Protein AF-A0A920KPZ8-F1 (afdb_monomer_lite)

Structure (mmCIF, N/CA/C/O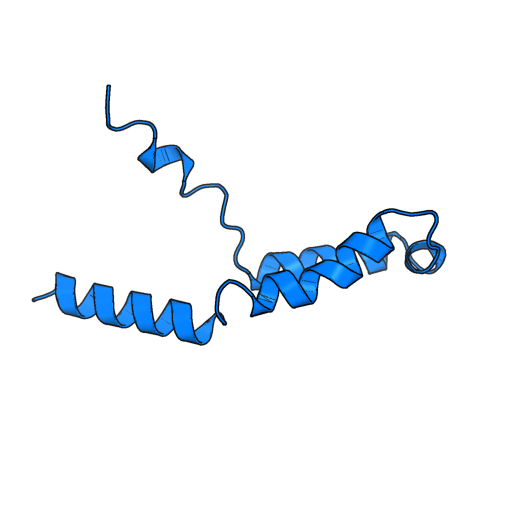 backbone):
data_AF-A0A920KPZ8-F1
#
_entry.id   AF-A0A920KPZ8-F1
#
loop_
_atom_site.group_PDB
_atom_site.id
_atom_site.type_symbol
_atom_site.label_atom_id
_atom_site.label_alt_id
_atom_site.label_comp_id
_atom_site.label_asym_id
_atom_site.label_entity_id
_atom_site.label_seq_id
_atom_site.pdbx_PDB_ins_code
_atom_site.Cartn_x
_atom_site.Cartn_y
_atom_site.Cartn_z
_atom_site.occupancy
_atom_site.B_iso_or_equiv
_atom_site.auth_seq_id
_atom_site.auth_comp_id
_atom_site.auth_asym_id
_atom_site.auth_atom_id
_atom_site.pdbx_PDB_model_num
ATOM 1 N N . MET A 1 1 ? -32.274 19.158 -2.402 1.00 35.81 1 MET A N 1
ATOM 2 C CA . MET A 1 1 ? -30.975 18.753 -2.991 1.00 35.81 1 MET A CA 1
ATOM 3 C C . MET A 1 1 ? -30.004 18.283 -1.894 1.00 35.81 1 MET A C 1
ATOM 5 O O . MET A 1 1 ? -29.082 19.012 -1.577 1.00 35.81 1 MET A O 1
ATOM 9 N N . SER A 1 2 ? -30.201 17.110 -1.264 1.00 36.44 2 SER A N 1
ATOM 10 C CA . SER A 1 2 ? -29.291 16.662 -0.173 1.00 36.44 2 SER A CA 1
ATOM 11 C C . SER A 1 2 ? -29.042 15.143 -0.081 1.00 36.44 2 SER A C 1
ATOM 13 O O . SER A 1 2 ? -28.362 14.673 0.821 1.00 36.44 2 SER A O 1
ATOM 15 N N . VAL A 1 3 ? -29.547 14.340 -1.029 1.00 42.44 3 VAL A N 1
ATOM 16 C CA . VAL A 1 3 ? -29.459 12.860 -0.957 1.00 42.44 3 VAL A CA 1
ATOM 17 C C . VAL A 1 3 ? -28.494 12.262 -2.002 1.00 42.44 3 VAL A C 1
ATOM 19 O O . VAL A 1 3 ? -28.112 11.099 -1.913 1.00 42.44 3 VAL A O 1
ATOM 22 N N . ALA A 1 4 ? -28.029 13.049 -2.981 1.00 36.69 4 ALA A N 1
ATOM 23 C CA . ALA A 1 4 ? -27.195 12.549 -4.083 1.00 36.69 4 ALA A CA 1
ATOM 24 C C . ALA A 1 4 ? -25.711 12.343 -3.707 1.00 36.69 4 ALA A C 1
ATOM 26 O O . ALA A 1 4 ? -25.067 11.435 -4.230 1.00 36.69 4 ALA A O 1
ATOM 27 N N . ILE A 1 5 ? -25.180 13.118 -2.753 1.00 42.94 5 ILE A N 1
ATOM 28 C CA . ILE A 1 5 ? -23.756 13.074 -2.363 1.00 42.94 5 ILE A CA 1
ATOM 29 C C . ILE A 1 5 ? -23.408 11.753 -1.647 1.00 42.94 5 ILE A C 1
ATOM 31 O O . ILE A 1 5 ? -22.364 11.153 -1.900 1.00 42.94 5 ILE A O 1
ATOM 35 N N . TRP A 1 6 ? -24.329 11.209 -0.845 1.00 37.44 6 TRP A N 1
ATOM 36 C CA . TRP A 1 6 ? -24.125 9.955 -0.102 1.00 37.44 6 TRP A CA 1
ATOM 37 C C . TRP A 1 6 ? -24.163 8.682 -0.964 1.00 37.44 6 TRP A C 1
ATOM 39 O O . TRP A 1 6 ? -23.698 7.622 -0.540 1.00 37.44 6 TRP A O 1
ATOM 49 N N . ARG A 1 7 ? -24.698 8.763 -2.188 1.00 33.75 7 ARG A N 1
ATOM 50 C CA . ARG A 1 7 ? -24.750 7.633 -3.130 1.00 33.75 7 ARG A CA 1
ATOM 51 C C . ARG A 1 7 ? -23.454 7.502 -3.947 1.00 33.75 7 ARG A C 1
ATOM 53 O O . ARG A 1 7 ? -23.165 6.415 -4.443 1.00 33.75 7 ARG A O 1
ATOM 60 N N . GLN A 1 8 ? -22.658 8.574 -4.016 1.00 31.78 8 GLN A N 1
ATOM 61 C CA . GLN A 1 8 ? -21.381 8.633 -4.736 1.00 31.78 8 GLN A CA 1
ATOM 62 C C . GLN A 1 8 ? -20.198 8.123 -3.887 1.00 31.78 8 GLN A C 1
ATOM 64 O O . GLN A 1 8 ? -19.300 7.470 -4.413 1.00 31.78 8 GLN A O 1
ATOM 69 N N . GLY A 1 9 ? -20.230 8.326 -2.562 1.00 38.91 9 GLY A N 1
ATOM 70 C CA . GLY A 1 9 ? -19.157 7.910 -1.643 1.00 38.91 9 GLY A CA 1
ATOM 71 C 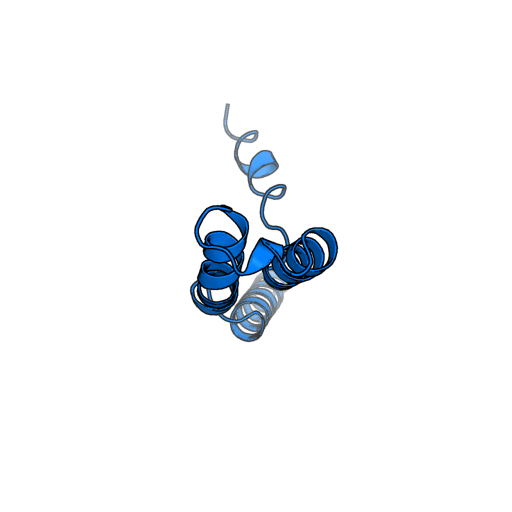C . GLY A 1 9 ? -19.003 6.395 -1.449 1.00 38.91 9 GLY A C 1
ATOM 72 O O . GLY A 1 9 ? -17.920 5.928 -1.116 1.00 38.91 9 GLY A O 1
ATOM 73 N N . ARG A 1 10 ? -20.047 5.596 -1.725 1.00 42.28 10 ARG A N 1
ATOM 74 C CA . ARG A 1 10 ? -19.982 4.122 -1.629 1.00 42.28 10 ARG A CA 1
ATOM 75 C C . ARG A 1 10 ? -19.315 3.434 -2.825 1.00 42.28 10 ARG A C 1
ATOM 77 O O . ARG A 1 10 ? -19.150 2.219 -2.790 1.00 42.28 10 ARG A O 1
ATOM 84 N N . ARG A 1 11 ? -18.949 4.172 -3.881 1.00 40.19 11 ARG A N 1
ATOM 85 C CA . ARG A 1 11 ? -18.425 3.581 -5.125 1.00 40.19 11 ARG A CA 1
ATOM 86 C C . ARG A 1 11 ? -16.893 3.598 -5.240 1.00 40.19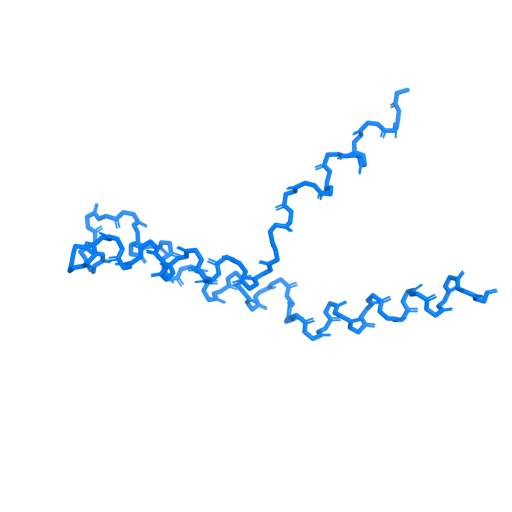 11 ARG A C 1
ATOM 88 O O . ARG A 1 11 ? -16.360 2.847 -6.045 1.00 40.19 11 ARG A O 1
ATOM 95 N N . ASN A 1 12 ? -16.185 4.381 -4.418 1.00 40.41 12 ASN A N 1
ATOM 96 C CA . ASN A 1 12 ? -14.745 4.625 -4.615 1.00 40.41 12 ASN A CA 1
ATOM 97 C C . ASN A 1 12 ? -13.818 3.954 -3.587 1.00 40.41 12 ASN A C 1
ATOM 99 O O . ASN A 1 12 ? -12.596 4.044 -3.706 1.00 40.41 12 ASN A O 1
ATOM 103 N N . SER A 1 13 ? -14.354 3.242 -2.597 1.00 50.56 13 SER A N 1
ATOM 104 C CA . SER A 1 13 ? -13.540 2.480 -1.651 1.00 50.56 13 SER A CA 1
ATOM 105 C C . SER A 1 13 ? -13.322 1.062 -2.177 1.00 50.56 13 SER A C 1
ATOM 107 O O . SER A 1 13 ? -13.946 0.111 -1.700 1.00 50.56 13 SER A O 1
ATOM 109 N N . LEU A 1 14 ? -12.443 0.897 -3.173 1.00 55.22 14 LEU A N 1
ATOM 110 C CA . LEU A 1 14 ? -11.858 -0.426 -3.389 1.00 55.22 14 LEU A CA 1
ATOM 111 C C . LEU A 1 14 ? -11.279 -0.887 -2.040 1.00 55.22 14 LEU A C 1
ATOM 113 O O . LEU A 1 14 ? -10.585 -0.087 -1.400 1.00 55.22 14 LEU A O 1
ATOM 117 N N . PRO A 1 15 ? -11.574 -2.120 -1.585 1.00 61.53 15 PRO A N 1
ATOM 118 C CA . PRO A 1 15 ? -11.053 -2.629 -0.321 1.00 61.53 15 PRO A CA 1
ATOM 119 C C . PRO A 1 15 ? -9.544 -2.383 -0.255 1.00 61.53 15 PRO A C 1
ATOM 121 O O . PRO A 1 15 ? -8.873 -2.584 -1.264 1.00 61.53 15 PRO A O 1
ATOM 124 N N . LEU A 1 16 ? -8.983 -1.977 0.890 1.00 64.12 16 LEU A N 1
ATOM 125 C CA . LEU A 1 16 ? -7.539 -1.680 1.018 1.00 64.12 16 LEU A CA 1
ATOM 126 C C . LEU A 1 16 ? -6.663 -2.815 0.454 1.00 64.12 16 LEU A C 1
ATOM 128 O O . LEU A 1 16 ? -5.692 -2.585 -0.261 1.00 64.12 16 LEU A O 1
ATOM 132 N N . ARG A 1 17 ? -7.102 -4.063 0.656 1.00 62.38 17 ARG A N 1
ATOM 133 C CA . ARG A 1 17 ? -6.484 -5.269 0.089 1.00 62.38 17 ARG A CA 1
ATOM 134 C C . ARG A 1 17 ? -6.421 -5.270 -1.445 1.00 62.38 17 ARG A C 1
ATOM 136 O O . ARG A 1 17 ? -5.483 -5.819 -2.011 1.00 62.38 17 ARG A O 1
ATOM 143 N N . GLN A 1 18 ? -7.414 -4.694 -2.113 1.00 71.94 18 GLN A N 1
ATOM 144 C CA . GLN A 1 18 ? -7.482 -4.609 -3.568 1.00 71.94 18 GLN A CA 1
ATOM 145 C C . GLN A 1 18 ? -6.446 -3.633 -4.131 1.00 71.94 18 GLN A C 1
ATOM 147 O O . GLN A 1 18 ? -5.926 -3.878 -5.209 1.00 71.94 18 GLN A O 1
ATOM 152 N N . ARG A 1 19 ? -6.078 -2.577 -3.393 1.00 71.06 19 ARG A N 1
ATOM 153 C CA . ARG A 1 19 ? -5.043 -1.622 -3.826 1.00 71.06 19 ARG A CA 1
ATOM 154 C C . ARG A 1 19 ? -3.673 -2.292 -3.918 1.00 71.06 19 ARG A C 1
ATOM 156 O O . ARG A 1 19 ? -3.066 -2.287 -4.981 1.00 71.06 19 ARG A O 1
ATOM 163 N N . CYS A 1 20 ? -3.253 -2.964 -2.845 1.00 76.44 20 CYS A N 1
ATOM 164 C CA . CYS A 1 20 ? -2.000 -3.720 -2.822 1.00 76.44 20 CYS A CA 1
ATOM 165 C C . CYS A 1 20 ? -1.974 -4.849 -3.877 1.00 76.44 20 CYS A C 1
ATOM 167 O O . CYS A 1 20 ? -0.952 -5.073 -4.522 1.00 76.44 20 CYS A O 1
ATOM 169 N N . LYS A 1 21 ? -3.104 -5.538 -4.099 1.00 81.62 21 LYS A N 1
ATOM 170 C CA . LYS A 1 21 ? -3.217 -6.556 -5.158 1.00 81.62 21 LYS A CA 1
ATOM 171 C C . LYS A 1 21 ? -3.061 -5.967 -6.557 1.00 81.62 21 LYS A C 1
ATOM 173 O O . LYS A 1 21 ? -2.286 -6.498 -7.338 1.00 81.62 21 LYS A O 1
ATOM 178 N N . ASN A 1 22 ? -3.735 -4.855 -6.845 1.00 83.50 22 ASN A N 1
ATOM 179 C CA . ASN A 1 22 ? -3.666 -4.208 -8.153 1.00 83.50 22 ASN A CA 1
ATOM 180 C C . ASN A 1 22 ? -2.239 -3.752 -8.489 1.00 83.50 22 ASN A C 1
ATOM 182 O O . ASN A 1 22 ? -1.808 -3.932 -9.622 1.00 83.50 22 ASN A O 1
ATOM 186 N N . SER A 1 23 ? -1.489 -3.215 -7.518 1.00 83.31 23 SER A N 1
ATOM 187 C CA . SER A 1 23 ? -0.086 -2.833 -7.739 1.00 83.31 23 SER A CA 1
ATOM 188 C C . SER A 1 23 ? 0.808 -4.042 -8.038 1.00 83.31 23 SER A C 1
ATOM 190 O O . SER A 1 23 ? 1.656 -3.974 -8.924 1.00 83.31 23 SER A O 1
ATOM 192 N N . LEU A 1 24 ? 0.594 -5.168 -7.348 1.00 85.56 24 LEU A N 1
ATOM 193 C CA . LEU A 1 24 ? 1.321 -6.418 -7.604 1.00 85.56 24 LEU A CA 1
ATOM 194 C C . LEU A 1 24 ? 0.973 -7.031 -8.966 1.00 85.56 24 LEU A C 1
ATOM 196 O O . LEU A 1 24 ? 1.852 -7.528 -9.667 1.00 85.56 24 LEU A O 1
ATOM 200 N N . ASP A 1 25 ? -0.300 -7.004 -9.348 1.00 88.12 25 ASP A N 1
ATOM 201 C CA . ASP A 1 25 ? -0.746 -7.523 -10.641 1.00 88.12 25 ASP A CA 1
ATOM 202 C C . ASP A 1 25 ? -0.241 -6.648 -11.787 1.00 88.12 25 ASP A C 1
ATOM 204 O O . ASP A 1 25 ? 0.200 -7.168 -12.809 1.00 88.12 25 ASP A O 1
ATOM 208 N N . ALA A 1 26 ? -0.193 -5.332 -11.591 1.00 85.38 26 ALA A N 1
ATOM 209 C CA . ALA A 1 26 ? 0.428 -4.436 -12.548 1.00 85.38 26 ALA A CA 1
ATOM 210 C C . ALA A 1 26 ? 1.938 -4.715 -12.683 1.00 85.38 26 ALA A C 1
ATOM 212 O O . ALA A 1 26 ? 2.415 -4.860 -13.804 1.00 85.38 26 ALA A O 1
ATOM 213 N N . MET A 1 27 ? 2.681 -4.925 -11.586 1.00 85.50 27 MET A N 1
ATOM 214 C CA . MET A 1 27 ? 4.087 -5.366 -11.668 1.00 85.50 27 MET A CA 1
ATOM 215 C C . MET A 1 27 ? 4.262 -6.651 -12.490 1.00 85.50 27 MET A C 1
ATOM 217 O O . MET A 1 27 ? 5.193 -6.746 -13.286 1.00 85.50 27 MET A O 1
ATOM 221 N N . ARG A 1 28 ? 3.352 -7.626 -12.360 1.00 86.88 28 ARG A N 1
ATOM 222 C CA . ARG A 1 28 ? 3.401 -8.857 -13.171 1.00 86.88 28 ARG A CA 1
ATOM 223 C C . ARG A 1 28 ? 3.225 -8.595 -14.665 1.00 86.88 28 ARG A C 1
ATOM 225 O O . ARG A 1 28 ? 3.847 -9.288 -15.461 1.00 86.88 28 ARG A O 1
ATOM 232 N N . VAL A 1 29 ? 2.400 -7.619 -15.041 1.00 87.75 29 VAL A N 1
ATOM 233 C CA . VAL A 1 29 ? 2.174 -7.241 -16.446 1.00 87.75 29 VAL A CA 1
ATOM 234 C C . VAL A 1 29 ? 3.378 -6.492 -17.024 1.00 87.75 29 VAL A C 1
ATOM 236 O O . VAL A 1 29 ? 3.768 -6.756 -18.158 1.00 87.75 29 VAL A O 1
ATOM 239 N N . PHE A 1 30 ? 3.988 -5.587 -16.253 1.00 84.75 30 PHE A N 1
ATOM 240 C CA . PHE A 1 30 ? 5.145 -4.799 -16.698 1.00 84.75 30 PHE A CA 1
ATOM 241 C C . PHE A 1 30 ? 6.479 -5.570 -16.630 1.00 84.75 30 PHE A C 1
ATOM 243 O O . PHE A 1 30 ? 7.444 -5.192 -17.297 1.00 84.75 30 PHE A O 1
ATOM 250 N N . GLY A 1 31 ? 6.547 -6.673 -15.876 1.00 84.44 31 GLY A N 1
ATOM 251 C CA . GLY A 1 31 ? 7.730 -7.531 -15.801 1.00 84.44 31 GLY A CA 1
ATOM 252 C C . GLY A 1 31 ? 8.973 -6.765 -15.333 1.00 84.44 31 GLY A C 1
ATOM 253 O O . GLY A 1 31 ? 8.898 -5.925 -14.445 1.00 84.44 31 GLY A O 1
ATOM 254 N N . GLY A 1 32 ? 10.134 -7.015 -15.944 1.00 79.94 32 GLY A N 1
ATOM 255 C CA . GLY A 1 32 ? 11.391 -6.352 -15.562 1.00 79.94 32 GLY A CA 1
ATOM 256 C C . GLY A 1 32 ? 11.375 -4.819 -15.682 1.00 79.94 32 GLY A C 1
ATOM 257 O O . GLY A 1 32 ? 12.107 -4.149 -14.959 1.00 79.94 32 GLY A O 1
ATOM 258 N N . TYR A 1 33 ? 10.502 -4.252 -16.522 1.00 81.75 33 TYR A N 1
ATOM 259 C CA . TYR A 1 33 ? 10.384 -2.800 -16.697 1.00 81.75 33 TYR A CA 1
ATOM 260 C C . TYR A 1 33 ? 9.756 -2.094 -15.494 1.00 81.75 33 TYR A C 1
ATOM 262 O O . TYR A 1 33 ? 9.910 -0.884 -15.352 1.00 81.75 33 TYR A O 1
ATOM 270 N N . SER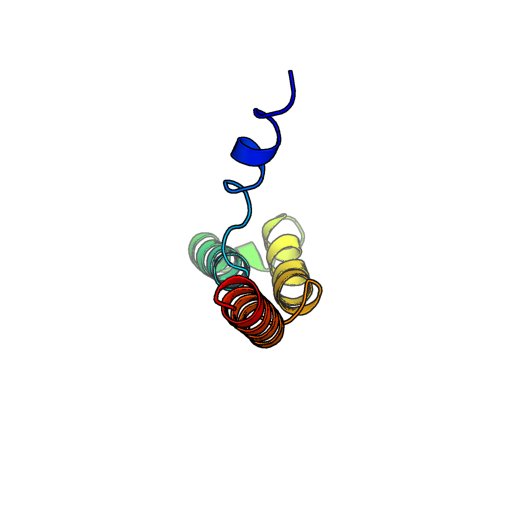 A 1 34 ? 9.096 -2.826 -14.588 1.00 78.31 34 SER A N 1
ATOM 271 C CA . SER A 1 34 ? 8.485 -2.215 -13.406 1.00 78.31 34 SER A CA 1
ATOM 272 C C . SER A 1 34 ? 9.483 -1.708 -12.365 1.00 78.31 34 SER A C 1
ATOM 274 O O . SER A 1 34 ? 9.076 -1.045 -11.417 1.00 78.31 34 SER A O 1
ATOM 276 N N . TYR A 1 35 ? 10.764 -2.050 -12.510 1.00 78.62 35 TYR A N 1
ATOM 277 C CA . TYR A 1 35 ? 11.839 -1.606 -11.619 1.00 78.62 35 TYR A CA 1
ATOM 278 C C . TYR A 1 35 ? 12.560 -0.356 -12.125 1.00 78.62 35 TYR A C 1
ATOM 280 O O . TYR A 1 35 ? 13.340 0.239 -11.383 1.00 78.62 35 TYR A O 1
ATOM 288 N N . SER A 1 36 ? 12.320 0.041 -13.375 1.00 85.88 36 SER A N 1
ATOM 289 C CA . SER A 1 36 ? 12.949 1.227 -13.940 1.00 85.88 36 SER A CA 1
ATOM 290 C C . SER A 1 36 ? 12.245 2.493 -13.436 1.00 85.88 36 SER A C 1
ATOM 292 O O . SER A 1 36 ? 11.019 2.581 -13.529 1.00 85.88 36 SER A O 1
ATOM 294 N N . PRO A 1 37 ? 12.995 3.511 -12.970 1.00 78.06 37 PRO A N 1
ATOM 295 C CA . PRO A 1 37 ? 12.431 4.761 -12.441 1.00 78.06 37 PRO A CA 1
ATOM 296 C C . PRO A 1 37 ? 11.740 5.622 -13.513 1.00 78.06 37 PRO A C 1
ATOM 298 O O . PRO A 1 37 ? 11.087 6.611 -13.197 1.00 78.06 37 PRO A O 1
ATOM 301 N N . GLU A 1 38 ? 11.887 5.251 -14.782 1.00 80.50 38 GLU A N 1
ATOM 302 C CA . GLU A 1 38 ? 11.248 5.879 -15.941 1.00 80.50 38 GLU A CA 1
ATOM 303 C C . GLU A 1 38 ? 9.738 5.599 -16.000 1.00 80.50 38 GLU A C 1
ATOM 305 O O . GLU A 1 38 ? 8.994 6.356 -16.622 1.00 80.50 38 GLU A O 1
ATOM 310 N N . TYR A 1 39 ? 9.273 4.531 -15.343 1.00 78.38 39 TYR A N 1
ATOM 311 C CA . TYR A 1 39 ? 7.872 4.131 -15.348 1.00 78.38 39 TYR A CA 1
ATOM 312 C C . TYR A 1 39 ? 7.191 4.480 -14.027 1.00 78.38 39 TYR A C 1
ATOM 314 O O . TYR A 1 39 ? 7.656 4.137 -12.941 1.00 78.38 39 TYR A O 1
ATOM 322 N N . GLU A 1 40 ? 6.001 5.076 -14.116 1.00 78.38 40 GLU A N 1
ATOM 323 C CA . GLU A 1 40 ? 5.204 5.463 -12.942 1.00 78.38 40 GLU A CA 1
ATOM 324 C C . GLU A 1 40 ? 4.788 4.273 -12.059 1.00 78.38 40 GLU A C 1
ATOM 326 O O . GLU A 1 40 ? 4.384 4.454 -10.910 1.00 78.38 40 GLU A O 1
ATOM 331 N N . ILE A 1 41 ? 4.894 3.048 -12.582 1.00 82.88 41 ILE A N 1
ATOM 332 C CA . ILE A 1 41 ? 4.526 1.819 -11.880 1.00 82.88 41 ILE A CA 1
ATOM 333 C C . ILE A 1 41 ? 5.403 1.546 -10.653 1.00 82.88 41 ILE A C 1
ATOM 335 O O . ILE A 1 41 ? 4.901 1.044 -9.648 1.00 82.88 41 ILE A O 1
ATOM 339 N N . GLU A 1 42 ? 6.680 1.927 -10.698 1.00 84.88 42 GLU A N 1
ATOM 340 C CA . GLU A 1 42 ? 7.608 1.779 -9.574 1.00 84.88 42 GLU A CA 1
ATOM 341 C C . GLU A 1 42 ? 7.153 2.653 -8.396 1.00 84.88 42 GLU A C 1
ATOM 343 O O . GLU A 1 42 ? 7.025 2.174 -7.266 1.00 84.88 42 GLU A O 1
ATOM 348 N N . ARG A 1 43 ? 6.758 3.899 -8.690 1.00 83.56 43 ARG A N 1
ATOM 349 C CA . ARG A 1 43 ? 6.172 4.832 -7.719 1.00 83.56 43 ARG A CA 1
ATOM 350 C C . ARG A 1 43 ? 4.885 4.272 -7.111 1.00 83.56 43 ARG A C 1
ATOM 352 O O . ARG A 1 43 ? 4.750 4.218 -5.892 1.00 83.56 43 ARG A O 1
ATOM 359 N N . PHE A 1 44 ? 3.965 3.776 -7.943 1.00 83.00 44 PHE A N 1
ATOM 360 C CA . PHE A 1 44 ? 2.703 3.200 -7.460 1.00 83.00 44 PHE A CA 1
ATOM 361 C C . PHE A 1 44 ? 2.890 1.937 -6.613 1.00 83.00 44 PHE A C 1
ATOM 363 O O . PHE A 1 44 ? 2.097 1.685 -5.702 1.00 83.00 44 PHE A O 1
ATOM 370 N N . TYR A 1 45 ? 3.917 1.135 -6.891 1.00 83.12 45 TYR A N 1
ATOM 371 C CA . TYR A 1 45 ? 4.256 -0.010 -6.054 1.00 83.12 45 TYR A CA 1
ATOM 372 C C . TYR A 1 45 ? 4.822 0.424 -4.699 1.00 83.12 45 TYR A C 1
ATOM 374 O O . TYR A 1 45 ? 4.480 -0.168 -3.677 1.00 83.12 45 TYR A O 1
ATOM 382 N N . ARG A 1 46 ? 5.627 1.489 -4.673 1.00 82.44 46 ARG A N 1
ATOM 383 C CA . ARG A 1 46 ? 6.216 2.044 -3.450 1.00 82.44 46 ARG A CA 1
ATOM 384 C C . ARG A 1 46 ? 5.177 2.687 -2.525 1.00 82.44 46 ARG A C 1
ATOM 386 O O . ARG A 1 46 ? 5.247 2.513 -1.310 1.00 82.44 46 ARG A O 1
ATOM 393 N N . ASP A 1 47 ? 4.187 3.369 -3.097 1.00 81.69 47 ASP A N 1
ATOM 394 C CA . ASP A 1 47 ? 3.128 4.054 -2.344 1.00 81.69 47 ASP A CA 1
ATOM 395 C C . ASP A 1 47 ? 2.016 3.102 -1.861 1.00 81.69 47 ASP A C 1
ATOM 397 O O . ASP A 1 47 ? 1.308 3.385 -0.891 1.00 81.69 47 ASP A O 1
ATOM 401 N N . ALA A 1 48 ? 1.843 1.944 -2.506 1.00 80.19 48 ALA A N 1
ATOM 402 C CA . ALA A 1 48 ? 0.751 1.022 -2.191 1.00 80.19 48 ALA A CA 1
ATOM 403 C C . ALA A 1 48 ? 0.775 0.457 -0.750 1.00 80.19 48 ALA A C 1
ATOM 405 O O . ALA A 1 48 ? -0.286 0.447 -0.118 1.00 80.19 48 ALA A O 1
ATOM 406 N N . PRO A 1 49 ? 1.918 0.028 -0.175 1.00 73.44 49 PRO A N 1
ATOM 407 C CA . PRO A 1 49 ? 1.992 -0.415 1.218 1.00 73.44 49 PRO A CA 1
ATOM 408 C C . PRO A 1 49 ? 1.623 0.687 2.215 1.00 73.44 49 PRO A C 1
ATOM 410 O O . PRO A 1 49 ? 0.901 0.428 3.179 1.00 73.44 49 PRO A O 1
ATOM 413 N N . LEU A 1 50 ? 2.064 1.922 1.953 1.00 74.75 50 LEU A N 1
ATOM 414 C CA . LEU A 1 50 ? 1.742 3.098 2.764 1.00 74.75 50 LEU A CA 1
ATOM 415 C C . LEU A 1 50 ? 0.236 3.365 2.774 1.00 74.75 50 LEU A C 1
ATOM 417 O O . LEU A 1 50 ? -0.340 3.576 3.836 1.00 74.75 50 LEU A O 1
ATOM 421 N N . LEU A 1 51 ? -0.424 3.259 1.622 1.00 69.19 51 LEU A N 1
ATOM 422 C CA . LEU A 1 51 ? -1.878 3.409 1.511 1.00 69.19 51 LEU A CA 1
ATOM 423 C C . LEU A 1 51 ? -2.650 2.246 2.157 1.00 69.19 51 LEU A C 1
ATOM 425 O O . LEU A 1 51 ? -3.765 2.438 2.637 1.00 69.19 51 LEU A O 1
ATOM 429 N N . CYS A 1 52 ? -2.079 1.039 2.177 1.00 65.38 52 CYS A N 1
ATOM 430 C CA . CYS A 1 52 ? -2.692 -0.131 2.811 1.00 65.38 52 CYS A CA 1
ATOM 431 C C . CYS A 1 52 ? -2.629 -0.078 4.352 1.00 65.38 52 CYS A C 1
ATOM 433 O O . CYS A 1 52 ? -3.477 -0.686 5.005 1.00 65.38 52 CYS A O 1
ATOM 435 N N . ILE A 1 53 ? -1.654 0.632 4.930 1.00 67.19 53 ILE A N 1
ATOM 436 C CA . ILE A 1 53 ? -1.454 0.733 6.387 1.00 67.19 53 ILE A CA 1
ATOM 437 C C . ILE A 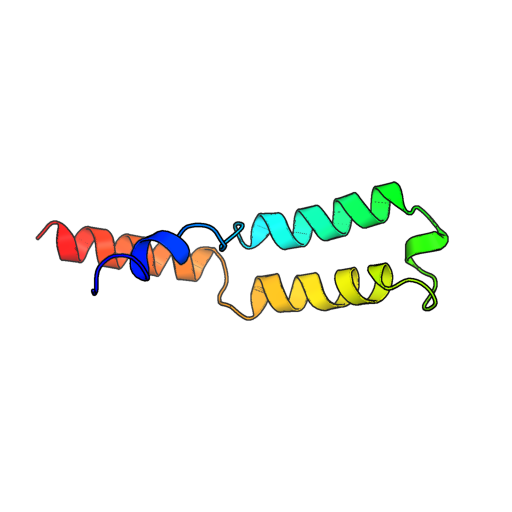1 53 ? -1.947 2.088 6.935 1.00 67.19 53 ILE A C 1
ATOM 439 O O . ILE A 1 53 ? -2.486 2.138 8.040 1.00 67.19 53 ILE A O 1
ATOM 443 N N . GLY A 1 54 ? -1.808 3.171 6.164 1.00 61.06 54 GLY A N 1
ATOM 444 C CA . GLY A 1 54 ? -2.019 4.556 6.605 1.00 61.06 54 GLY A CA 1
ATOM 445 C C . GLY A 1 54 ? -3.470 4.952 6.897 1.00 61.06 54 GLY A C 1
ATOM 446 O O . GLY A 1 54 ? -3.705 5.764 7.782 1.00 61.06 54 GLY A O 1
ATOM 447 N N . GLU A 1 55 ? -4.452 4.335 6.237 1.00 61.19 55 GLU A N 1
ATOM 448 C CA . GLU A 1 55 ? -5.895 4.610 6.432 1.00 61.19 55 GLU A CA 1
ATOM 449 C C . GLU A 1 55 ? -6.534 3.731 7.538 1.00 61.19 55 GLU A C 1
ATOM 451 O O . GLU A 1 55 ? -7.759 3.605 7.653 1.00 61.19 55 GLU A O 1
ATOM 456 N N . GLY A 1 56 ? -5.695 3.084 8.353 1.00 55.53 56 GLY A N 1
ATOM 457 C CA . GLY A 1 56 ? -6.088 2.105 9.362 1.00 55.53 56 GLY A CA 1
ATOM 458 C C . GLY A 1 56 ? -6.111 0.682 8.805 1.00 55.53 56 GLY A C 1
ATOM 459 O O . GLY A 1 56 ? -6.678 0.403 7.748 1.00 55.53 56 GLY A O 1
ATOM 460 N N . THR A 1 57 ? -5.501 -0.253 9.537 1.00 67.88 57 THR A N 1
ATOM 461 C CA . THR A 1 57 ? -5.499 -1.674 9.178 1.00 67.88 57 THR A CA 1
ATOM 462 C C . THR A 1 57 ? -6.926 -2.209 9.050 1.00 67.88 57 THR A C 1
ATOM 464 O O . THR A 1 57 ? -7.842 -1.824 9.781 1.00 67.88 57 THR A O 1
ATOM 467 N N . ASN A 1 58 ? -7.120 -3.142 8.118 1.00 67.06 58 ASN A N 1
ATOM 468 C CA . ASN A 1 58 ? -8.418 -3.760 7.839 1.00 67.06 58 ASN A CA 1
ATOM 469 C C . ASN A 1 58 ? -9.041 -4.404 9.103 1.00 67.06 58 ASN A C 1
ATOM 471 O O . ASN A 1 58 ? -10.257 -4.533 9.209 1.00 67.06 58 ASN A O 1
ATOM 475 N N . GLU A 1 59 ? -8.236 -4.813 10.090 1.00 71.88 59 GLU A N 1
ATOM 476 C CA . GLU A 1 59 ? -8.693 -5.173 11.441 1.00 71.88 59 GLU A CA 1
ATOM 477 C C . GLU A 1 59 ? -9.412 -4.040 12.182 1.00 71.88 59 GLU A C 1
ATOM 479 O O . GLU A 1 59 ? -10.518 -4.251 12.681 1.00 71.88 59 GLU A O 1
ATOM 484 N N . ILE A 1 60 ? -8.813 -2.849 12.259 1.00 75.75 60 ILE A N 1
ATOM 485 C CA . ILE A 1 60 ? -9.379 -1.705 12.986 1.00 75.75 60 ILE A CA 1
ATOM 486 C C . ILE A 1 60 ? -10.701 -1.288 12.337 1.00 75.75 60 ILE A C 1
ATOM 488 O O . ILE A 1 60 ? -11.699 -1.107 13.036 1.00 75.75 60 ILE A O 1
ATOM 492 N N . GLN A 1 61 ? -10.745 -1.227 11.002 1.00 74.62 61 GLN A N 1
ATOM 493 C CA . GLN A 1 61 ? -11.977 -0.912 10.274 1.00 74.62 61 GLN A CA 1
ATOM 494 C C . GLN A 1 61 ? -13.076 -1.955 10.536 1.00 74.62 61 GLN A C 1
ATOM 496 O O . GLN A 1 61 ? -14.215 -1.584 10.822 1.00 74.62 61 GLN A O 1
ATOM 501 N N . ARG A 1 62 ? -12.742 -3.255 10.533 1.00 78.12 62 ARG A N 1
ATOM 502 C CA . ARG A 1 62 ? -13.695 -4.327 10.879 1.00 78.12 62 ARG A CA 1
ATOM 503 C C . ARG A 1 62 ? -14.213 -4.206 12.313 1.00 78.12 62 ARG A C 1
ATOM 505 O O . ARG A 1 62 ? -15.412 -4.362 12.526 1.00 78.12 62 ARG A O 1
ATOM 512 N N . MET A 1 63 ? -13.351 -3.887 13.281 1.00 84.38 63 MET A N 1
ATOM 513 C CA . MET A 1 63 ? -13.771 -3.676 14.671 1.00 84.38 63 MET A CA 1
ATOM 514 C C . MET A 1 63 ? -14.707 -2.473 14.826 1.00 84.38 63 MET A C 1
ATOM 516 O O . MET A 1 63 ? -15.692 -2.562 15.557 1.00 84.38 63 MET A O 1
ATOM 520 N N . ILE A 1 64 ? -14.434 -1.358 14.144 1.00 83.00 64 ILE A N 1
ATOM 521 C CA . ILE A 1 64 ? -15.299 -0.167 14.183 1.00 83.00 64 ILE A CA 1
ATOM 522 C C . ILE A 1 64 ? -16.671 -0.483 13.581 1.00 83.00 64 ILE A C 1
ATOM 524 O O . ILE A 1 64 ? -17.689 -0.145 14.185 1.00 83.00 64 ILE A O 1
ATOM 528 N N . ILE A 1 65 ? -16.709 -1.179 12.439 1.00 83.81 65 ILE A N 1
ATOM 529 C CA . ILE A 1 65 ? -17.964 -1.605 11.804 1.00 83.81 65 ILE A CA 1
ATOM 530 C C . ILE A 1 65 ? -18.741 -2.535 12.742 1.00 83.81 65 ILE A C 1
ATOM 532 O O . ILE A 1 65 ? -19.928 -2.310 12.961 1.00 83.81 65 ILE A O 1
ATOM 536 N N . ALA A 1 66 ? -18.083 -3.522 13.358 1.00 85.31 66 ALA A N 1
ATOM 537 C CA . ALA A 1 66 ? -18.723 -4.423 14.316 1.00 85.31 66 ALA A CA 1
ATOM 538 C C . ALA A 1 66 ? -19.326 -3.661 15.511 1.00 85.31 66 ALA A C 1
ATOM 540 O O . ALA A 1 66 ? -20.486 -3.880 15.857 1.00 85.31 66 ALA A O 1
ATOM 541 N N . LYS A 1 67 ? -18.587 -2.701 16.087 1.00 86.31 67 LYS A N 1
ATOM 542 C CA . LYS A 1 67 ? -19.094 -1.836 17.167 1.00 86.31 67 LYS A CA 1
ATOM 543 C C . LYS A 1 67 ? -20.295 -0.996 16.723 1.00 86.31 67 LYS A C 1
ATOM 545 O O . LYS A 1 67 ? -21.273 -0.901 17.458 1.00 86.31 67 LYS A O 1
ATOM 550 N N . GLN A 1 68 ? -20.253 -0.419 15.522 1.00 88.25 68 GLN A N 1
ATOM 551 C CA . GLN A 1 68 ? -21.371 0.350 14.965 1.00 88.25 68 GLN A CA 1
ATOM 552 C C . GLN A 1 68 ? -22.604 -0.513 14.673 1.00 88.25 68 GLN A C 1
ATOM 554 O O . GLN A 1 68 ? -23.720 -0.015 14.785 1.00 88.25 68 GLN A O 1
ATOM 559 N N . MET A 1 69 ? -22.427 -1.780 14.287 1.00 85.75 69 MET A N 1
ATOM 560 C CA . MET A 1 69 ? -23.544 -2.701 14.061 1.00 85.75 69 MET A CA 1
ATOM 561 C C . MET A 1 69 ? -24.237 -3.070 15.372 1.00 85.75 69 MET A C 1
ATOM 563 O O . MET A 1 69 ? -25.460 -3.019 15.424 1.00 85.75 69 MET A O 1
ATOM 567 N N . VAL A 1 70 ? -23.474 -3.365 16.431 1.00 87.25 70 VAL A N 1
ATOM 568 C CA . VAL A 1 70 ? -24.037 -3.643 17.764 1.00 87.25 70 VAL A CA 1
ATOM 569 C C . VAL A 1 70 ? -24.780 -2.421 18.303 1.00 87.25 70 VAL A C 1
ATOM 571 O O . VAL A 1 70 ? -25.930 -2.544 18.700 1.00 87.25 70 VAL A O 1
ATOM 574 N N . ALA A 1 71 ? -24.178 -1.231 18.226 1.00 84.12 71 ALA A N 1
ATOM 575 C CA . ALA A 1 71 ? -24.792 0.006 18.715 1.00 84.12 71 ALA A CA 1
ATOM 576 C C . ALA A 1 71 ? -26.043 0.457 1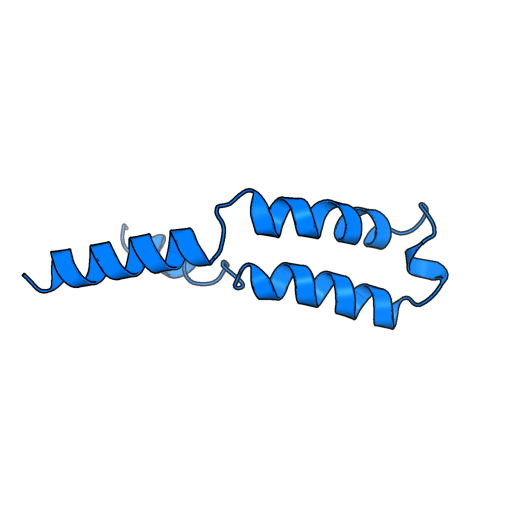7.936 1.00 84.12 71 ALA A C 1
ATOM 578 O O . ALA A 1 71 ? -26.803 1.270 18.442 1.00 84.12 71 ALA A O 1
ATOM 579 N N . ARG A 1 72 ? -26.239 -0.009 16.694 1.00 73.25 72 ARG A N 1
ATOM 580 C CA . ARG A 1 72 ? -27.450 0.263 15.893 1.00 73.25 72 ARG A CA 1
ATOM 581 C C . ARG A 1 72 ? -28.544 -0.789 16.073 1.00 73.25 72 ARG A C 1
ATOM 583 O O . ARG A 1 72 ? -29.658 -0.561 15.616 1.00 73.25 72 ARG A O 1
ATOM 590 N N . ALA A 1 73 ? -28.202 -1.953 16.622 1.00 69.62 73 ALA A N 1
ATOM 591 C CA . ALA A 1 73 ? -29.136 -3.057 16.829 1.00 69.62 73 ALA A CA 1
ATOM 592 C C . ALA A 1 73 ? -29.863 -2.976 18.184 1.00 69.62 73 ALA A C 1
ATOM 594 O O . ALA A 1 73 ? -30.891 -3.627 18.355 1.00 69.62 73 ALA A O 1
ATOM 595 N N . SER A 1 74 ? -29.326 -2.189 19.116 1.00 51.41 74 SER A N 1
ATOM 596 C CA . SER A 1 74 ? -29.932 -1.771 20.387 1.00 51.41 74 SER A CA 1
ATOM 597 C C . SER A 1 74 ? -30.521 -0.372 20.270 1.00 51.41 74 SER A C 1
ATOM 599 O O . SER A 1 74 ? -31.652 -0.170 20.753 1.00 51.41 74 SER A O 1
#

Secondary structure (DSSP, 8-state):
--SSHHHHTTSS---HHHHHHHHHHHHHHHGGGGGSTTSHHHHHHHHHHHHHHHT--HHHHHHHHHHHHHHHH-

Radius of gyration: 17.29 Å; chains: 1; bounding box: 44×28×37 Å

Foldseek 3Di:
DPDVVVVVVVPPCPDLVVQQVVLVVVCVVCDPVCCDPVDCSVVSNVCSVVSCPVVHHPVVVVVVVVVVVVVVVD

Sequence (74 aa):
MSVAIWRQGRRNSLPLRQRCKNSLDAMRVFGGYSYSPEYEIERFYRDAPLLCIGEGTNEIQRMIIAKQMVARAS

pLDDT: mean 70.49, std 16.81, range [31.78, 88.25]